Protein AF-A0A8S1GY51-F1 (afdb_monomer_lite)

Structure (mmCIF, N/CA/C/O backbone):
data_AF-A0A8S1GY51-F1
#
_entry.id   AF-A0A8S1GY51-F1
#
loop_
_atom_site.group_PDB
_atom_site.id
_atom_site.type_symbol
_atom_site.label_atom_id
_atom_site.label_alt_id
_atom_site.label_comp_id
_atom_site.label_asym_id
_atom_site.label_entity_id
_atom_site.label_seq_id
_atom_site.pdbx_PDB_ins_code
_atom_site.Cartn_x
_atom_site.Cartn_y
_atom_site.Cartn_z
_atom_site.occupancy
_atom_site.B_iso_or_equiv
_atom_site.auth_seq_id
_atom_site.auth_comp_id
_atom_site.auth_asym_id
_atom_site.auth_atom_id
_atom_site.pdbx_PDB_model_num
ATOM 1 N N . MET A 1 1 ? -8.166 21.394 11.142 1.00 47.31 1 MET A N 1
ATOM 2 C CA . MET A 1 1 ? -6.930 20.609 10.948 1.00 47.31 1 MET A CA 1
ATOM 3 C C . MET A 1 1 ? -7.342 19.364 10.198 1.00 47.31 1 MET A C 1
ATOM 5 O O . MET A 1 1 ? -8.254 18.702 10.677 1.00 47.31 1 MET A O 1
ATOM 9 N N . ALA A 1 2 ? -6.791 19.111 9.010 1.00 53.09 2 ALA A N 1
ATOM 10 C CA . ALA A 1 2 ? -6.949 17.793 8.410 1.00 53.09 2 ALA A CA 1
ATOM 11 C C . ALA A 1 2 ? -6.252 16.783 9.332 1.00 53.09 2 ALA A C 1
ATOM 13 O O . ALA A 1 2 ? -5.228 17.107 9.939 1.00 53.09 2 ALA A O 1
ATOM 14 N N . ASP A 1 3 ? -6.850 15.609 9.516 1.00 75.94 3 ASP A N 1
ATOM 15 C CA . ASP A 1 3 ? -6.200 14.533 10.256 1.00 75.94 3 ASP A CA 1
ATOM 16 C C . ASP A 1 3 ? -4.886 14.192 9.531 1.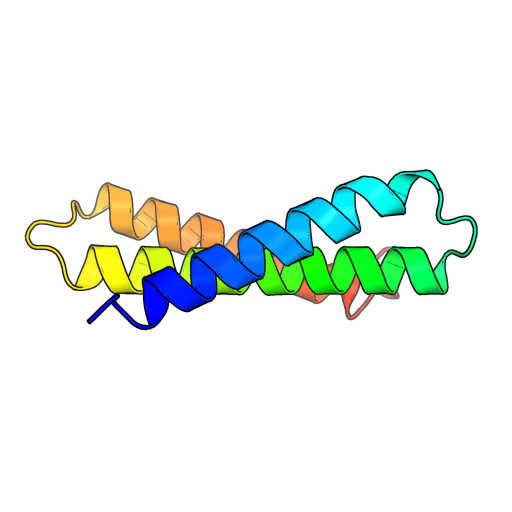00 75.94 3 ASP A C 1
ATOM 18 O O . ASP A 1 3 ? -4.876 14.096 8.302 1.00 75.94 3 ASP A O 1
ATOM 22 N N . MET A 1 4 ? -3.776 14.043 10.258 1.00 73.06 4 MET A N 1
ATOM 23 C CA . MET A 1 4 ? -2.444 13.766 9.686 1.00 73.06 4 MET A CA 1
ATOM 24 C C . MET A 1 4 ? -2.468 12.524 8.778 1.00 73.06 4 MET A C 1
ATOM 26 O O . MET A 1 4 ? -1.761 12.443 7.771 1.00 73.06 4 MET A O 1
ATOM 30 N N . ASP A 1 5 ? -3.349 11.580 9.109 1.00 84.94 5 ASP A N 1
ATOM 31 C CA . ASP A 1 5 ? -3.612 10.373 8.335 1.00 84.94 5 ASP A CA 1
ATOM 32 C C . ASP A 1 5 ? -4.283 10.698 6.976 1.00 84.94 5 ASP A C 1
ATOM 34 O O . ASP A 1 5 ? -3.966 10.077 5.966 1.00 84.94 5 ASP A O 1
ATOM 38 N N . THR A 1 6 ? -5.143 11.722 6.902 1.00 84.69 6 THR A N 1
ATOM 39 C CA . THR A 1 6 ? -5.812 12.154 5.654 1.00 84.69 6 THR A CA 1
ATOM 40 C C . THR A 1 6 ? -4.839 12.816 4.680 1.00 84.69 6 THR A C 1
ATOM 42 O O . THR A 1 6 ? -4.863 12.517 3.487 1.00 84.69 6 THR A O 1
ATOM 45 N N . GLU A 1 7 ? -3.958 13.692 5.171 1.00 90.00 7 GLU A N 1
ATOM 46 C CA . GLU A 1 7 ? -2.925 14.320 4.331 1.00 90.00 7 GLU A CA 1
ATOM 47 C C . GLU A 1 7 ? -1.937 13.276 3.794 1.00 90.00 7 GLU A C 1
ATOM 49 O O . GLU A 1 7 ? -1.543 13.325 2.627 1.00 90.00 7 GLU A O 1
ATOM 54 N N . THR A 1 8 ? -1.602 12.284 4.624 1.00 90.19 8 THR A N 1
ATOM 55 C CA . THR A 1 8 ? -0.738 11.160 4.247 1.00 90.19 8 THR A CA 1
ATOM 56 C C . THR A 1 8 ? -1.384 10.306 3.157 1.00 90.19 8 THR A C 1
ATOM 58 O O . THR A 1 8 ? -0.750 10.045 2.137 1.00 90.19 8 THR A O 1
ATOM 61 N N . LEU A 1 9 ? -2.659 9.932 3.313 1.00 92.75 9 LEU A N 1
ATOM 62 C CA . LEU A 1 9 ? -3.400 9.177 2.295 1.00 92.75 9 LEU A CA 1
ATOM 63 C C . LEU A 1 9 ? -3.518 9.944 0.971 1.00 92.75 9 LEU A C 1
ATOM 65 O O . LEU A 1 9 ? -3.370 9.347 -0.092 1.00 92.75 9 LEU A O 1
ATOM 69 N N . ALA A 1 10 ? -3.742 11.260 1.017 1.00 93.06 10 ALA A N 1
ATOM 70 C CA . ALA A 1 10 ? -3.807 12.086 -0.186 1.00 93.06 10 ALA A CA 1
ATOM 71 C C . ALA A 1 10 ? -2.457 12.145 -0.921 1.00 93.06 10 ALA A C 1
ATOM 73 O O . ALA A 1 10 ? -2.416 12.054 -2.150 1.00 93.06 10 ALA A O 1
ATOM 74 N N . LYS A 1 11 ? -1.352 12.267 -0.175 1.00 94.25 11 LYS A N 1
ATOM 75 C CA . LYS A 1 11 ? 0.001 12.241 -0.741 1.00 94.25 11 LYS A CA 1
ATOM 76 C C . LYS A 1 11 ? 0.311 10.886 -1.381 1.00 94.25 11 LYS A C 1
ATOM 78 O O . LYS A 1 11 ? 0.720 10.859 -2.538 1.00 94.25 11 LYS A O 1
ATOM 83 N N . ILE A 1 12 ? 0.038 9.793 -0.665 1.00 95.12 12 ILE A N 1
ATOM 84 C CA . ILE A 1 12 ? 0.206 8.423 -1.170 1.00 95.12 12 ILE A CA 1
ATOM 85 C C . ILE A 1 12 ? -0.597 8.224 -2.453 1.00 95.12 12 ILE A C 1
ATOM 87 O O . ILE A 1 12 ? -0.033 7.811 -3.457 1.00 95.12 12 ILE A O 1
ATOM 91 N N . GLY A 1 13 ? -1.885 8.577 -2.459 1.00 94.75 13 GLY A N 1
ATOM 92 C CA . GLY A 1 13 ? -2.740 8.369 -3.629 1.00 94.75 13 GLY A CA 1
ATOM 93 C C . GLY A 1 13 ? -2.256 9.121 -4.873 1.00 94.75 13 GLY A C 1
ATOM 94 O O . GLY A 1 13 ? -2.361 8.605 -5.984 1.00 94.75 13 GLY A O 1
ATOM 95 N N . LYS A 1 14 ? -1.680 10.319 -4.703 1.00 96.69 14 LYS A N 1
ATOM 96 C CA . LYS A 1 14 ? -1.057 11.053 -5.811 1.00 96.69 14 LYS A CA 1
ATOM 97 C C . LYS A 1 14 ? 0.186 10.331 -6.336 1.00 96.69 14 LYS A C 1
ATOM 99 O O . LYS A 1 14 ? 0.313 10.151 -7.541 1.00 96.69 14 LYS A O 1
ATOM 104 N N . GLU A 1 15 ? 1.082 9.921 -5.443 1.00 96.25 15 GLU A N 1
ATOM 105 C CA . GLU A 1 15 ? 2.312 9.221 -5.823 1.00 96.25 15 GLU A CA 1
ATOM 106 C C . GLU A 1 15 ? 2.012 7.860 -6.473 1.00 96.25 15 GLU A C 1
ATOM 108 O O . GLU A 1 15 ? 2.615 7.526 -7.488 1.00 96.25 15 GLU A O 1
ATOM 113 N N . GLU A 1 16 ? 1.032 7.106 -5.963 1.00 96.50 16 GLU A N 1
ATOM 114 C CA . GLU A 1 16 ? 0.561 5.857 -6.576 1.00 96.50 16 GLU A CA 1
ATOM 115 C C . GLU A 1 16 ? 0.022 6.088 -7.988 1.00 96.50 16 GLU A C 1
ATOM 117 O O . GLU A 1 16 ? 0.361 5.342 -8.903 1.00 96.50 16 GLU A O 1
ATOM 122 N N . TYR A 1 17 ? -0.789 7.131 -8.184 1.00 96.88 17 TYR A N 1
ATOM 123 C CA . TYR A 1 17 ? -1.297 7.486 -9.506 1.00 96.88 17 TYR A CA 1
ATOM 124 C C . TYR A 1 17 ? -0.163 7.820 -10.481 1.00 96.88 17 TYR A C 1
ATOM 126 O O . TYR A 1 17 ? -0.154 7.321 -11.608 1.00 96.88 17 TYR A O 1
ATOM 134 N N . ASP A 1 18 ? 0.802 8.633 -10.046 1.00 97.25 18 ASP A N 1
ATOM 135 C CA . ASP A 1 18 ? 1.950 9.014 -10.868 1.00 97.25 18 ASP A CA 1
ATOM 136 C C . ASP A 1 18 ? 2.794 7.778 -11.237 1.00 97.25 18 ASP A C 1
ATOM 138 O O . ASP A 1 18 ? 3.148 7.601 -12.403 1.00 97.25 18 ASP A O 1
ATOM 142 N N . LEU A 1 19 ? 3.044 6.868 -10.288 1.00 96.56 19 LEU A N 1
ATOM 143 C CA . LEU A 1 19 ? 3.782 5.625 -10.533 1.00 96.56 19 LEU A CA 1
ATOM 144 C C . LEU A 1 19 ? 3.029 4.667 -11.460 1.00 96.56 19 LEU A C 1
ATOM 146 O O . LEU A 1 19 ? 3.614 4.183 -12.424 1.00 96.56 19 LEU A O 1
ATOM 150 N N . LEU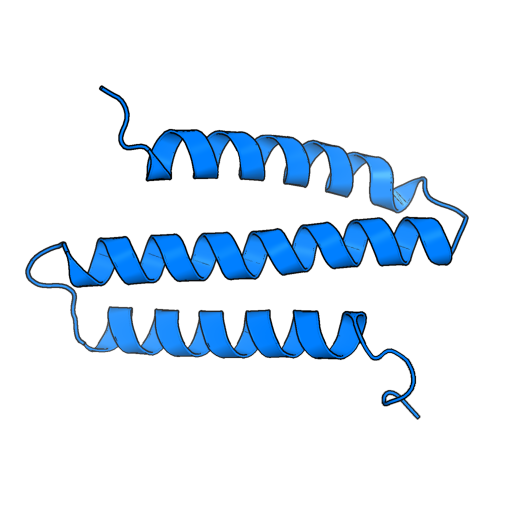 A 1 20 ? 1.738 4.417 -11.220 1.00 95.38 20 LEU A N 1
ATOM 151 C CA . LEU A 1 20 ? 0.913 3.532 -12.054 1.00 95.38 20 LEU A CA 1
ATOM 152 C C . LEU A 1 20 ? 0.774 4.048 -13.485 1.00 95.38 20 LEU A C 1
ATOM 154 O O . LEU A 1 20 ? 0.671 3.257 -14.420 1.00 95.38 20 LEU A O 1
ATOM 158 N N . ARG A 1 21 ? 0.785 5.371 -13.665 1.00 96.94 21 ARG A N 1
ATOM 159 C CA . ARG A 1 21 ? 0.797 5.996 -14.986 1.00 96.94 21 ARG A CA 1
ATOM 160 C C . ARG A 1 21 ? 2.119 5.770 -15.718 1.00 96.94 21 ARG A C 1
ATOM 162 O O . ARG A 1 21 ? 2.092 5.599 -16.930 1.00 96.94 21 ARG A O 1
ATOM 169 N N . LEU A 1 22 ? 3.247 5.820 -15.009 1.00 95.19 22 LEU A N 1
ATOM 170 C CA . LEU A 1 22 ? 4.584 5.688 -15.595 1.00 95.19 22 LEU A CA 1
ATOM 171 C C . LEU A 1 22 ? 5.011 4.227 -15.787 1.00 95.19 22 LEU A C 1
ATOM 173 O O . LEU A 1 22 ? 5.760 3.940 -16.712 1.00 95.19 22 LEU A O 1
ATOM 177 N N . LEU A 1 23 ? 4.539 3.305 -14.942 1.00 93.81 23 LEU A N 1
ATOM 178 C CA . LEU A 1 23 ? 4.952 1.895 -14.916 1.00 93.81 23 LEU A CA 1
ATOM 179 C C . LEU A 1 23 ? 4.885 1.180 -16.284 1.00 93.81 23 LEU A C 1
ATOM 181 O O . LEU A 1 23 ? 5.822 0.442 -16.590 1.00 93.81 23 LEU A O 1
ATOM 185 N N . PRO A 1 24 ? 3.852 1.380 -17.133 1.00 94.94 24 PRO A N 1
ATOM 186 C CA . PRO A 1 24 ? 3.794 0.752 -18.456 1.00 94.94 24 PRO A CA 1
ATOM 187 C C . PRO A 1 24 ? 4.918 1.190 -19.403 1.00 94.94 24 PRO A C 1
ATOM 189 O O . PRO A 1 24 ? 5.293 0.415 -20.281 1.00 94.94 24 PRO A O 1
ATOM 192 N N . ASP A 1 25 ? 5.454 2.397 -19.208 1.00 95.75 25 ASP A N 1
ATOM 193 C CA . ASP A 1 25 ? 6.500 2.994 -20.043 1.00 95.75 25 ASP A CA 1
ATOM 194 C C . ASP A 1 25 ? 7.920 2.685 -19.524 1.00 95.75 25 ASP A C 1
ATOM 196 O O . ASP A 1 25 ? 8.904 3.098 -20.137 1.00 95.75 25 ASP A O 1
ATOM 200 N N . VAL A 1 26 ? 8.053 1.965 -18.401 1.00 94.75 26 VAL A N 1
ATOM 201 C CA . VAL A 1 26 ? 9.352 1.572 -17.835 1.00 94.75 26 VAL A CA 1
ATOM 202 C C . VAL A 1 26 ? 9.875 0.310 -18.524 1.00 94.75 26 VAL A C 1
ATOM 204 O O . VAL A 1 26 ? 9.293 -0.772 -18.397 1.00 94.75 26 VAL A O 1
ATOM 207 N N . ASP A 1 27 ? 11.003 0.443 -19.215 1.00 94.62 27 ASP A N 1
ATOM 208 C CA . ASP A 1 27 ? 11.687 -0.612 -19.975 1.00 94.62 27 ASP A CA 1
ATOM 209 C C . ASP A 1 27 ? 12.797 -1.337 -19.191 1.00 94.62 27 ASP A C 1
ATOM 211 O O . ASP A 1 27 ? 13.222 -2.423 -19.579 1.00 94.62 27 ASP A O 1
ATOM 215 N N . ASP A 1 28 ? 13.240 -0.760 -18.076 1.00 95.12 28 ASP A N 1
ATOM 216 C CA . ASP A 1 28 ? 14.266 -1.300 -17.183 1.00 95.12 28 ASP A CA 1
ATOM 217 C C . ASP A 1 28 ? 13.653 -2.032 -15.975 1.00 95.12 28 ASP A C 1
ATOM 219 O O . ASP A 1 28 ? 12.921 -1.446 -15.170 1.00 95.12 28 ASP A O 1
ATOM 223 N N . ASP A 1 29 ? 14.017 -3.307 -15.807 1.00 93.19 29 ASP A N 1
ATOM 224 C CA . ASP A 1 29 ? 13.563 -4.162 -14.704 1.00 93.19 29 ASP A CA 1
ATOM 225 C C . ASP A 1 29 ? 13.898 -3.582 -13.319 1.00 93.19 29 ASP A C 1
ATOM 227 O O . ASP A 1 29 ? 13.132 -3.755 -12.371 1.00 93.19 29 ASP A O 1
ATOM 231 N N . VAL A 1 30 ? 15.013 -2.853 -13.176 1.00 94.00 30 VAL A N 1
ATOM 232 C CA . VAL A 1 30 ? 15.416 -2.252 -11.896 1.00 94.00 30 VAL A CA 1
ATOM 233 C C . VAL A 1 30 ? 14.485 -1.101 -11.520 1.00 94.00 30 VAL A C 1
ATOM 235 O O . VAL A 1 30 ? 14.069 -0.995 -10.365 1.00 94.00 30 VAL A O 1
ATOM 238 N N . THR A 1 31 ? 14.150 -0.221 -12.460 1.00 94.75 31 THR A N 1
ATOM 239 C CA . THR A 1 31 ? 13.208 0.886 -12.237 1.00 94.75 31 THR A CA 1
ATOM 240 C C . THR A 1 31 ? 11.794 0.365 -12.048 1.00 94.75 31 THR A C 1
ATOM 242 O O . THR A 1 31 ? 11.095 0.849 -11.157 1.00 94.75 31 THR A O 1
ATOM 245 N N . ARG A 1 32 ? 11.398 -0.670 -12.796 1.00 95.06 32 ARG A N 1
ATOM 246 C CA . ARG A 1 32 ? 10.106 -1.337 -12.617 1.00 95.06 32 ARG A CA 1
ATOM 247 C C . ARG A 1 32 ? 9.983 -1.911 -11.208 1.00 95.06 32 ARG A C 1
ATOM 249 O O . ARG A 1 32 ? 9.041 -1.563 -10.504 1.00 95.06 32 ARG A O 1
ATOM 256 N N . LEU A 1 33 ? 10.984 -2.669 -10.756 1.00 94.19 33 LEU A N 1
ATOM 257 C CA . LEU A 1 33 ? 11.023 -3.213 -9.398 1.00 94.19 33 LEU A CA 1
ATOM 258 C C . LEU A 1 33 ? 10.997 -2.109 -8.333 1.00 94.19 33 LEU A C 1
ATOM 260 O O . LEU A 1 33 ? 10.316 -2.249 -7.323 1.00 94.19 33 LEU A O 1
ATOM 264 N N . LYS A 1 34 ? 11.703 -0.987 -8.539 1.00 94.75 34 LYS A N 1
ATOM 265 C CA . LYS A 1 34 ? 11.634 0.165 -7.620 1.00 94.75 34 LYS A CA 1
ATOM 266 C C . LYS A 1 34 ? 10.221 0.735 -7.529 1.00 94.75 34 LYS A C 1
ATOM 268 O O . LYS A 1 34 ? 9.779 1.062 -6.433 1.00 94.75 34 LYS A O 1
ATOM 273 N N . PHE A 1 35 ? 9.525 0.872 -8.655 1.00 96.38 35 PHE A N 1
ATOM 274 C CA . PHE A 1 35 ? 8.159 1.394 -8.668 1.00 96.38 35 PHE A CA 1
ATOM 275 C C . PHE A 1 35 ? 7.195 0.420 -7.990 1.00 96.38 35 PHE A C 1
ATOM 277 O O . PHE A 1 35 ? 6.416 0.837 -7.138 1.00 96.38 35 PHE A O 1
ATOM 284 N N . GLU A 1 36 ? 7.292 -0.872 -8.303 1.00 95.69 36 GLU A N 1
ATOM 285 C CA . GLU A 1 36 ? 6.515 -1.931 -7.650 1.00 95.69 36 GLU A CA 1
ATOM 286 C C . GLU A 1 36 ? 6.765 -1.970 -6.138 1.00 95.69 36 GLU A C 1
ATOM 288 O O . GLU A 1 36 ? 5.820 -2.086 -5.359 1.00 95.69 36 GLU A O 1
ATOM 293 N N . LEU A 1 37 ? 8.018 -1.789 -5.708 1.00 96.31 37 LEU A N 1
ATOM 294 C CA . LEU A 1 37 ? 8.377 -1.724 -4.295 1.00 96.31 37 LEU A CA 1
ATOM 295 C C . LEU A 1 37 ? 7.704 -0.539 -3.593 1.00 96.31 37 LEU A C 1
ATOM 297 O O . LEU A 1 37 ? 7.121 -0.725 -2.528 1.00 96.31 37 LEU A O 1
ATOM 301 N N . ILE A 1 38 ? 7.733 0.654 -4.194 1.00 96.44 38 ILE A N 1
ATOM 302 C CA . ILE A 1 38 ? 7.075 1.841 -3.626 1.00 96.44 38 ILE A CA 1
ATOM 303 C C . ILE A 1 38 ? 5.557 1.624 -3.538 1.00 96.44 38 ILE A C 1
ATOM 305 O O . ILE A 1 38 ? 4.952 1.910 -2.507 1.00 96.44 38 ILE A O 1
ATOM 309 N N . LEU A 1 39 ? 4.937 1.071 -4.586 1.00 97.12 39 LEU A N 1
ATOM 310 C CA . LEU A 1 39 ? 3.504 0.755 -4.588 1.00 97.12 39 LEU A CA 1
ATOM 311 C C . LEU A 1 39 ? 3.136 -0.251 -3.481 1.00 97.12 39 LEU A C 1
ATOM 313 O O . LEU A 1 39 ? 2.123 -0.076 -2.802 1.00 97.12 39 LEU A O 1
ATOM 317 N N . ALA A 1 40 ? 3.968 -1.269 -3.251 1.00 97.06 40 ALA A N 1
ATOM 318 C CA . ALA A 1 40 ? 3.764 -2.232 -2.170 1.00 97.06 40 ALA A CA 1
ATOM 319 C C . ALA A 1 40 ? 3.93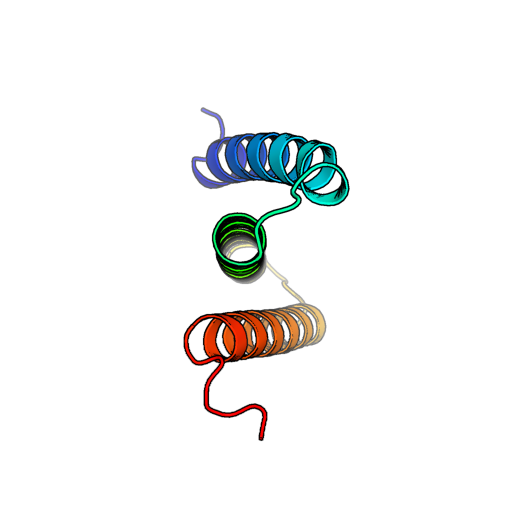1 -1.597 -0.777 1.00 97.06 40 ALA A C 1
ATOM 321 O O . ALA A 1 40 ? 3.124 -1.848 0.119 1.00 97.06 40 ALA A O 1
ATOM 322 N N . GLU A 1 41 ? 4.928 -0.726 -0.590 1.00 97.31 41 GLU A N 1
ATOM 323 C CA . GLU A 1 41 ? 5.11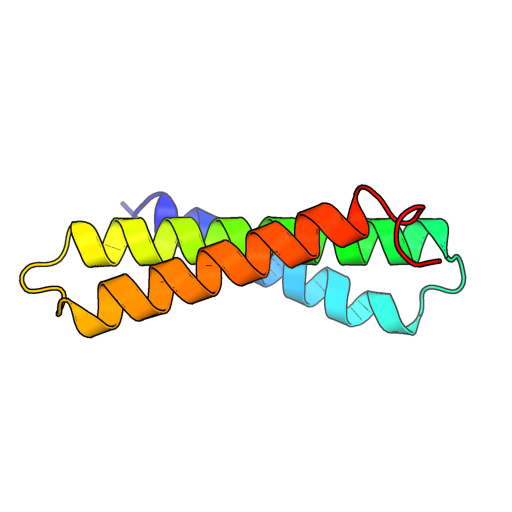0 0.038 0.654 1.00 97.31 41 GLU A CA 1
ATOM 324 C C . GLU A 1 41 ? 3.908 0.945 0.945 1.00 97.31 41 GLU A C 1
ATOM 326 O O . GLU A 1 41 ? 3.429 1.011 2.081 1.00 97.31 41 GLU A O 1
ATOM 331 N N . HIS A 1 42 ? 3.367 1.594 -0.087 1.00 97.69 42 HIS A N 1
ATOM 332 C CA . HIS A 1 42 ? 2.157 2.403 0.022 1.00 97.69 42 HIS A CA 1
ATOM 333 C C . HIS A 1 42 ? 0.932 1.570 0.405 1.00 97.69 42 HIS A C 1
ATOM 335 O O . HIS A 1 42 ? 0.150 2.002 1.256 1.00 97.69 42 HIS A O 1
ATOM 341 N N . ASN A 1 43 ? 0.779 0.365 -0.153 1.00 96.81 43 ASN A N 1
ATOM 342 C CA . ASN A 1 43 ? -0.318 -0.535 0.205 1.00 96.81 43 ASN A CA 1
ATOM 343 C C . ASN A 1 43 ? -0.277 -0.929 1.694 1.00 96.81 43 ASN A C 1
ATOM 345 O O . ASN A 1 43 ? -1.292 -0.840 2.389 1.00 96.81 43 ASN A O 1
ATOM 349 N N . VAL A 1 44 ? 0.910 -1.266 2.217 1.00 97.44 44 VAL A N 1
ATOM 350 C CA . VAL A 1 44 ? 1.113 -1.541 3.651 1.00 97.44 44 VAL A CA 1
ATOM 351 C C . VAL A 1 44 ? 0.719 -0.327 4.497 1.00 97.44 44 VAL A C 1
ATOM 353 O O . VAL A 1 44 ? -0.051 -0.466 5.450 1.00 97.44 44 VAL A O 1
ATOM 356 N N . LEU A 1 45 ? 1.180 0.876 4.133 1.00 96.06 45 LEU A N 1
ATOM 357 C CA . LEU A 1 45 ? 0.836 2.100 4.864 1.00 96.06 45 LEU A CA 1
ATOM 358 C C . LEU A 1 45 ? -0.677 2.359 4.881 1.00 96.06 45 LEU A C 1
ATOM 360 O O . LEU A 1 45 ? -1.238 2.693 5.928 1.00 96.06 45 LEU A O 1
ATOM 364 N N . ARG A 1 46 ? -1.356 2.186 3.739 1.00 95.50 46 ARG A N 1
ATOM 365 C CA . ARG A 1 46 ? -2.814 2.346 3.634 1.00 95.50 46 ARG A CA 1
ATOM 366 C C . ARG A 1 46 ? -3.545 1.365 4.549 1.00 95.50 46 ARG A C 1
ATOM 368 O O . ARG A 1 46 ? -4.451 1.785 5.272 1.00 95.50 46 ARG A O 1
ATOM 375 N N . CYS A 1 47 ? -3.116 0.103 4.590 1.00 95.69 47 CYS A N 1
ATOM 376 C CA . CYS A 1 47 ? -3.679 -0.911 5.484 1.00 95.69 47 CYS A CA 1
ATOM 377 C C . CYS A 1 47 ? -3.471 -0.553 6.965 1.00 95.69 47 CYS A C 1
ATOM 379 O O . CYS A 1 47 ? -4.413 -0.616 7.757 1.00 95.69 47 CYS A O 1
ATOM 381 N N . GLN A 1 48 ? -2.273 -0.094 7.342 1.00 95.25 48 GLN A N 1
ATOM 382 C CA . GLN A 1 48 ? -1.970 0.340 8.712 1.00 95.25 48 GLN A CA 1
ATOM 383 C C . GLN A 1 48 ? -2.838 1.528 9.151 1.00 95.25 48 GLN A C 1
ATOM 385 O O . GLN A 1 48 ? -3.388 1.516 10.256 1.00 95.25 48 GLN A O 1
ATOM 390 N N . ILE A 1 49 ? -3.001 2.537 8.288 1.00 93.62 49 ILE A N 1
ATOM 391 C CA . ILE A 1 49 ? -3.860 3.698 8.561 1.00 93.62 49 ILE A CA 1
ATOM 392 C C . ILE A 1 49 ? -5.325 3.261 8.685 1.00 93.62 49 ILE A C 1
ATOM 394 O O . ILE A 1 49 ? -6.003 3.652 9.637 1.00 93.62 49 ILE A O 1
ATOM 398 N N . ALA A 1 50 ? -5.810 2.414 7.774 1.00 91.31 50 ALA A N 1
ATOM 399 C CA . ALA A 1 50 ? -7.173 1.895 7.824 1.00 91.31 50 ALA A CA 1
ATOM 400 C C . ALA A 1 50 ? -7.439 1.128 9.129 1.00 91.31 50 ALA A C 1
ATOM 402 O O . ALA A 1 50 ? -8.438 1.386 9.804 1.00 91.31 50 ALA A O 1
ATOM 403 N N . LEU A 1 51 ? -6.526 0.240 9.531 1.00 91.62 51 LEU A N 1
ATOM 404 C CA . LEU A 1 51 ? -6.640 -0.537 10.764 1.00 91.62 51 LEU A CA 1
ATOM 405 C C . LEU A 1 51 ? -6.606 0.358 12.010 1.00 91.62 51 LEU A C 1
ATOM 407 O O . LEU A 1 51 ? -7.423 0.186 12.916 1.00 91.62 51 LEU A O 1
ATOM 411 N N . LYS A 1 52 ? -5.704 1.347 12.044 1.00 90.88 52 LYS A N 1
ATOM 412 C CA . LYS A 1 52 ? -5.625 2.363 13.106 1.00 90.88 52 LYS A CA 1
ATOM 413 C C . LYS A 1 52 ? -6.940 3.133 13.237 1.00 90.88 52 LYS A C 1
ATOM 415 O O . LYS A 1 52 ? -7.420 3.310 14.353 1.00 90.88 52 LYS A O 1
ATOM 420 N N . ASN A 1 53 ? -7.529 3.564 12.123 1.00 88.31 53 ASN A N 1
ATOM 421 C CA . ASN A 1 53 ? -8.777 4.327 12.124 1.00 88.31 53 ASN A CA 1
ATOM 422 C C . ASN A 1 53 ? -9.962 3.469 12.575 1.00 88.31 53 ASN A C 1
ATOM 424 O O . ASN A 1 53 ? -10.718 3.887 13.446 1.00 88.31 53 ASN A O 1
ATOM 428 N N . VAL A 1 54 ? -10.064 2.227 12.097 1.00 87.62 54 VAL A N 1
ATOM 429 C CA . VAL A 1 54 ? -11.122 1.300 12.531 1.00 87.62 54 VAL A CA 1
ATOM 430 C C . VAL A 1 54 ? -11.009 0.930 14.009 1.00 87.62 54 VAL A C 1
ATOM 432 O O . VAL A 1 54 ? -12.033 0.776 14.663 1.00 87.62 54 VAL A O 1
ATOM 435 N N . LYS A 1 55 ? -9.794 0.810 14.556 1.00 83.62 55 LYS A N 1
ATOM 436 C CA . LYS A 1 55 ? -9.582 0.562 15.994 1.00 83.62 55 LYS A CA 1
ATOM 437 C C . LYS A 1 55 ? -9.929 1.777 16.868 1.00 83.62 55 LYS A C 1
ATOM 439 O O . LYS A 1 55 ? -10.186 1.599 18.054 1.00 83.62 55 LYS A O 1
ATOM 444 N N . LYS A 1 56 ? -9.927 2.993 16.307 1.00 83.94 56 LYS A N 1
ATOM 445 C CA . LYS A 1 56 ? -10.333 4.232 16.995 1.00 83.94 56 LYS A CA 1
ATOM 446 C C . LYS A 1 56 ? -11.842 4.490 16.935 1.00 83.94 56 LYS A C 1
ATOM 448 O O . LYS A 1 56 ? -12.373 5.134 17.833 1.00 83.94 56 LYS A O 1
ATOM 453 N N . GLU A 1 57 ? -12.516 4.051 15.875 1.00 76.75 57 GLU A N 1
ATOM 454 C CA . GLU A 1 57 ? -13.961 4.223 15.701 1.00 76.75 57 GLU A CA 1
ATOM 455 C C . GLU A 1 57 ? -14.738 3.158 16.503 1.00 76.75 57 GLU A C 1
ATOM 457 O O . GLU A 1 57 ? -14.631 1.963 16.230 1.00 76.75 57 GLU A O 1
ATOM 462 N N . GLU A 1 58 ? -15.559 3.559 17.481 1.00 68.31 58 GLU A N 1
ATOM 463 C CA . GLU A 1 58 ? -16.554 2.662 18.091 1.00 68.31 58 GLU A CA 1
ATOM 464 C C . GLU A 1 58 ? -17.852 2.613 17.250 1.00 68.31 58 GLU A C 1
ATOM 466 O O . GLU A 1 58 ? -18.351 3.668 16.854 1.00 68.31 58 GLU A O 1
ATOM 471 N N . PRO A 1 59 ? -18.467 1.432 17.017 1.00 63.47 59 PRO A N 1
ATOM 472 C CA . PRO A 1 59 ? -17.945 0.088 17.218 1.00 63.47 59 PRO A CA 1
ATOM 473 C C . PRO A 1 59 ? -17.406 -0.451 15.884 1.00 63.47 59 PRO A C 1
ATOM 475 O O . PRO A 1 59 ? -18.163 -0.944 15.041 1.00 63.47 59 PRO A O 1
ATOM 478 N N . GLY A 1 60 ? -16.089 -0.398 15.680 1.00 62.97 60 GLY A N 1
ATOM 479 C CA . GLY A 1 60 ? -15.431 -1.191 14.649 1.00 62.97 60 GLY A CA 1
ATOM 480 C C . GLY A 1 60 ? -15.852 -2.653 14.803 1.00 62.97 60 GLY A C 1
ATOM 481 O O . GLY A 1 60 ? -15.615 -3.278 15.836 1.00 62.97 60 GLY A O 1
ATOM 482 N N . THR A 1 61 ? -16.548 -3.203 13.806 1.00 78.38 61 THR A N 1
ATOM 483 C CA . THR A 1 61 ? -16.992 -4.598 13.903 1.00 78.38 61 THR A CA 1
ATOM 484 C C . THR A 1 61 ? -15.765 -5.516 13.905 1.00 78.38 61 THR A C 1
ATOM 486 O O . THR A 1 61 ? -14.864 -5.313 13.085 1.00 78.38 61 THR A O 1
ATOM 489 N N . PRO A 1 62 ? -15.723 -6.564 14.751 1.00 83.88 62 PRO A N 1
ATOM 490 C CA . PRO A 1 62 ? -14.603 -7.508 14.777 1.00 83.88 62 PRO A CA 1
ATOM 491 C C . PRO A 1 62 ? -14.267 -8.085 13.395 1.00 83.88 62 PRO A C 1
ATOM 493 O O . PRO A 1 62 ? -13.105 -8.297 13.071 1.00 83.88 62 PRO A O 1
ATOM 496 N N . ARG A 1 63 ? -15.280 -8.253 12.535 1.00 88.69 63 ARG A N 1
ATOM 497 C CA . ARG A 1 63 ? -15.113 -8.699 11.147 1.00 88.69 63 ARG A CA 1
ATOM 498 C C . ARG A 1 63 ? -14.344 -7.699 10.277 1.00 88.69 63 ARG A C 1
ATOM 500 O O . ARG A 1 63 ? -13.543 -8.126 9.456 1.00 88.69 63 ARG A O 1
ATOM 507 N N . LYS A 1 64 ? -14.585 -6.391 10.436 1.00 88.69 64 LYS A N 1
ATOM 508 C CA . LYS A 1 64 ? -13.860 -5.339 9.701 1.00 88.69 64 LYS A CA 1
ATOM 509 C C . LYS A 1 64 ? -12.400 -5.271 10.146 1.00 88.69 64 LYS A C 1
ATOM 511 O O . LYS A 1 64 ? -11.530 -5.080 9.308 1.00 88.69 64 LYS A O 1
ATOM 516 N N . ILE A 1 65 ? -12.145 -5.449 11.443 1.00 91.00 65 ILE A N 1
ATOM 517 C CA . ILE A 1 65 ? -10.784 -5.503 11.992 1.00 91.00 65 ILE A CA 1
ATOM 518 C C . ILE A 1 65 ? -10.042 -6.714 11.427 1.00 91.00 65 ILE A C 1
ATOM 520 O O . ILE A 1 65 ? -8.980 -6.526 10.851 1.00 91.00 65 ILE A O 1
ATOM 524 N N . LEU A 1 66 ? -10.636 -7.910 11.513 1.00 93.12 66 LEU A N 1
ATOM 525 C CA . LEU A 1 66 ? -10.028 -9.137 10.992 1.00 93.12 66 LEU A CA 1
ATOM 526 C C . LEU A 1 66 ? -9.709 -9.024 9.497 1.00 93.12 66 LEU A C 1
ATOM 528 O O . LEU A 1 66 ? -8.600 -9.322 9.082 1.00 93.12 66 LEU A O 1
ATOM 532 N N . PHE A 1 67 ? -10.655 -8.513 8.705 1.00 93.88 67 PHE A N 1
ATOM 533 C CA . PHE A 1 67 ? -10.436 -8.280 7.278 1.00 93.88 67 PHE A CA 1
ATOM 534 C C . PHE A 1 67 ? -9.235 -7.356 7.014 1.00 93.88 67 PHE A C 1
ATOM 536 O O . PHE A 1 67 ? -8.414 -7.649 6.157 1.00 93.88 67 PHE A O 1
ATOM 543 N N . LEU A 1 68 ? -9.105 -6.254 7.758 1.00 93.94 68 LEU A N 1
ATOM 544 C CA . LEU A 1 68 ? -7.979 -5.328 7.592 1.00 93.94 68 LEU A CA 1
ATOM 545 C C . LEU A 1 68 ? -6.647 -5.902 8.093 1.00 93.94 68 LEU A C 1
ATOM 547 O O . LEU A 1 68 ? -5.596 -5.502 7.599 1.00 93.94 68 LEU A O 1
ATOM 551 N N . GLU A 1 69 ? -6.674 -6.809 9.069 1.00 95.50 69 GLU A N 1
ATOM 552 C CA . GLU A 1 69 ? -5.487 -7.542 9.521 1.00 95.50 69 GLU A CA 1
ATOM 553 C C . GLU A 1 69 ? -5.020 -8.548 8.461 1.00 95.50 69 GLU A C 1
ATOM 555 O O . GLU A 1 69 ? -3.822 -8.618 8.192 1.00 95.50 69 GLU A O 1
ATOM 560 N N . ASP A 1 70 ? -5.950 -9.241 7.797 1.00 97.38 70 ASP A N 1
ATOM 561 C CA . ASP A 1 70 ? -5.645 -10.128 6.669 1.00 97.38 70 ASP A CA 1
ATOM 562 C C . ASP A 1 70 ? -5.078 -9.343 5.469 1.00 97.38 70 ASP A C 1
ATOM 564 O O . ASP A 1 70 ? -4.059 -9.738 4.899 1.00 97.38 70 ASP A O 1
ATOM 568 N N . GLU A 1 71 ? -5.681 -8.200 5.120 1.00 97.31 71 GLU A N 1
ATOM 569 C CA . GLU A 1 71 ? -5.185 -7.313 4.052 1.00 97.31 71 GLU A CA 1
ATOM 570 C C . GLU A 1 71 ? -3.780 -6.781 4.363 1.00 97.31 71 GLU A C 1
ATOM 572 O O . GLU A 1 71 ? -2.904 -6.787 3.496 1.00 97.31 71 GLU A O 1
ATOM 577 N N . LEU A 1 72 ? -3.530 -6.370 5.613 1.00 97.75 72 LEU A N 1
ATOM 578 C CA . LEU A 1 72 ? -2.203 -5.932 6.042 1.00 97.75 72 LEU A CA 1
ATOM 579 C C . LEU A 1 72 ? -1.178 -7.066 5.920 1.00 97.75 72 LEU A C 1
ATOM 581 O O . LEU A 1 72 ? -0.099 -6.849 5.371 1.00 97.75 72 LEU A O 1
ATOM 585 N N . ALA A 1 73 ? -1.516 -8.272 6.379 1.00 97.75 73 ALA A N 1
ATOM 586 C CA . ALA A 1 73 ? -0.626 -9.427 6.296 1.00 97.75 73 ALA A CA 1
ATOM 587 C C . ALA A 1 73 ? -0.299 -9.800 4.839 1.00 97.75 73 ALA A C 1
ATOM 589 O O . ALA A 1 73 ? 0.846 -10.131 4.516 1.00 97.75 73 ALA A O 1
ATOM 590 N N . GLN A 1 74 ? -1.285 -9.721 3.944 1.00 97.56 74 GLN A N 1
ATOM 591 C CA . GLN A 1 74 ? -1.081 -9.960 2.519 1.00 97.56 74 GLN A CA 1
ATOM 592 C C . GLN A 1 74 ? -0.189 -8.878 1.885 1.00 97.56 74 GLN A C 1
ATOM 594 O O . GLN A 1 74 ? 0.758 -9.219 1.175 1.00 97.5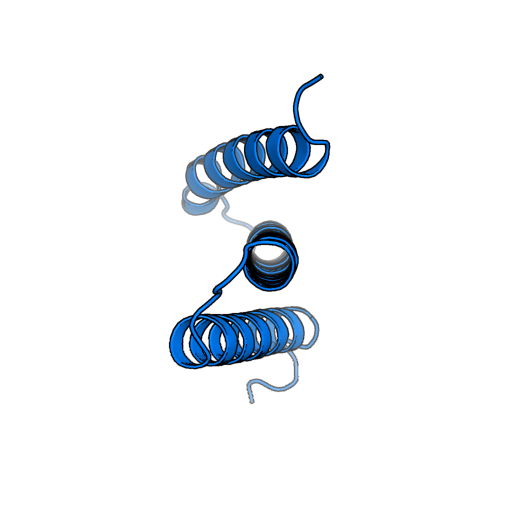6 74 GLN A O 1
ATOM 599 N N . ALA A 1 75 ? -0.415 -7.599 2.201 1.00 97.06 75 ALA A N 1
ATOM 600 C CA . ALA A 1 75 ? 0.417 -6.494 1.723 1.00 97.06 75 ALA A CA 1
ATOM 601 C C . ALA A 1 75 ? 1.876 -6.606 2.211 1.00 97.06 75 ALA A C 1
ATOM 603 O O . ALA A 1 75 ? 2.817 -6.395 1.444 1.00 97.06 75 ALA A O 1
ATOM 604 N N . GLU A 1 76 ? 2.088 -6.985 3.475 1.00 97.44 76 GLU A N 1
ATOM 605 C CA . GLU A 1 76 ? 3.425 -7.210 4.038 1.00 97.44 76 GLU A CA 1
ATOM 606 C C . GLU A 1 76 ? 4.142 -8.382 3.359 1.00 97.44 76 GLU A C 1
ATOM 608 O O . GLU A 1 76 ? 5.340 -8.299 3.072 1.00 97.44 76 GLU A O 1
ATOM 613 N N . LYS A 1 77 ? 3.411 -9.458 3.051 1.00 96.44 77 LYS A N 1
ATOM 614 C CA . LYS A 1 77 ? 3.942 -10.607 2.311 1.00 96.44 77 LYS A CA 1
ATOM 615 C C . LYS A 1 77 ? 4.364 -10.218 0.894 1.00 96.44 77 LYS A C 1
ATOM 617 O O . LYS A 1 77 ? 5.450 -10.601 0.464 1.00 96.44 77 LYS A O 1
ATOM 622 N N . GLU A 1 78 ? 3.543 -9.458 0.176 1.00 94.56 78 GLU A N 1
ATOM 623 C CA . GLU A 1 78 ? 3.875 -8.951 -1.164 1.00 94.56 78 GLU A CA 1
ATOM 624 C C . GLU A 1 78 ? 5.131 -8.075 -1.137 1.00 94.56 78 GLU A C 1
ATOM 626 O 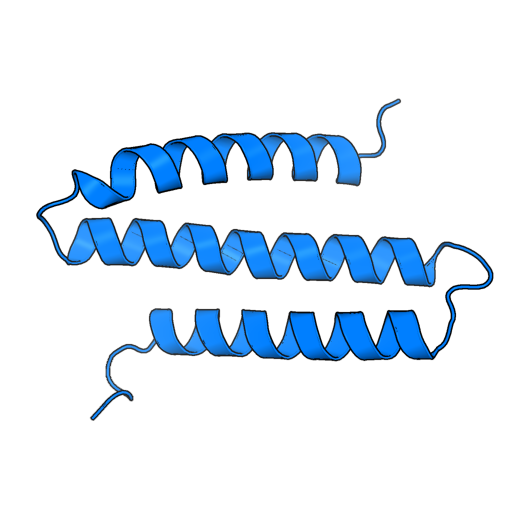O . GLU A 1 78 ? 6.064 -8.297 -1.912 1.00 94.56 78 GLU A O 1
ATOM 631 N N . LEU A 1 79 ? 5.213 -7.153 -0.174 1.00 96.00 79 LEU A N 1
ATOM 632 C CA . LEU A 1 79 ? 6.397 -6.326 0.036 1.00 96.00 79 LEU A CA 1
ATOM 633 C C . LEU A 1 79 ? 7.644 -7.172 0.337 1.00 96.00 79 LEU A C 1
ATOM 635 O O . LEU A 1 79 ? 8.729 -6.902 -0.181 1.00 96.00 79 LEU A O 1
ATOM 639 N N . GLN A 1 80 ? 7.512 -8.214 1.161 1.00 94.94 80 GLN A N 1
ATOM 640 C CA . GLN A 1 80 ? 8.618 -9.114 1.485 1.00 94.94 80 GLN A CA 1
ATOM 641 C C . GLN A 1 80 ? 9.124 -9.875 0.254 1.00 94.94 80 GLN A C 1
ATOM 643 O O . GLN A 1 80 ? 10.337 -10.047 0.105 1.00 94.94 80 GLN A O 1
ATOM 648 N N . VAL A 1 81 ? 8.214 -10.323 -0.612 1.00 93.44 81 VAL A N 1
ATOM 649 C CA . VAL A 1 81 ? 8.548 -11.010 -1.864 1.00 93.44 81 VAL A CA 1
ATOM 650 C C . VAL A 1 81 ? 9.304 -10.072 -2.807 1.00 93.44 81 VAL A C 1
ATOM 652 O O . VAL A 1 81 ? 10.353 -10.456 -3.318 1.00 93.44 81 VAL A O 1
ATOM 655 N N . LEU A 1 82 ? 8.844 -8.827 -2.966 1.00 92.25 82 LEU A N 1
ATOM 656 C CA . LEU A 1 82 ? 9.516 -7.820 -3.799 1.00 92.25 82 LEU A CA 1
ATOM 657 C C . LEU A 1 82 ? 10.897 -7.420 -3.257 1.00 92.25 82 LEU A C 1
ATOM 659 O O . LEU A 1 82 ? 11.819 -7.175 -4.031 1.00 92.25 82 LEU A O 1
ATOM 663 N N . ARG A 1 83 ? 11.072 -7.385 -1.929 1.00 90.88 83 ARG A N 1
ATOM 664 C CA . ARG A 1 83 ? 12.375 -7.110 -1.290 1.00 90.88 83 ARG A CA 1
ATOM 665 C C . ARG A 1 83 ? 13.366 -8.266 -1.417 1.00 90.88 83 ARG A C 1
ATOM 667 O O . ARG A 1 83 ? 14.570 -8.026 -1.394 1.00 90.88 83 ARG A O 1
ATOM 674 N N . ASN A 1 84 ? 12.872 -9.497 -1.544 1.00 87.50 84 ASN A N 1
ATOM 675 C CA . ASN A 1 84 ? 13.681 -10.710 -1.646 1.00 87.50 84 ASN A CA 1
ATOM 676 C C . ASN A 1 84 ? 13.334 -11.503 -2.922 1.00 87.50 84 ASN A C 1
ATOM 678 O O . ASN A 1 84 ? 12.849 -12.636 -2.825 1.00 87.50 84 ASN A O 1
ATOM 682 N N . PRO A 1 85 ? 13.606 -10.951 -4.120 1.00 67.38 85 PRO A N 1
ATOM 683 C CA . PRO A 1 85 ? 13.226 -11.585 -5.385 1.00 67.38 85 PRO A CA 1
ATOM 684 C C . PRO A 1 85 ? 13.934 -12.934 -5.617 1.00 67.38 85 PRO A C 1
ATOM 686 O O . PRO A 1 85 ? 13.467 -13.764 -6.390 1.00 67.38 85 PRO A O 1
ATOM 689 N N . THR A 1 86 ? 15.028 -13.207 -4.900 1.00 61.16 86 THR A N 1
ATOM 690 C CA . THR A 1 86 ? 15.790 -14.466 -4.950 1.00 61.16 86 THR A CA 1
ATOM 691 C C . THR A 1 86 ? 15.057 -15.694 -4.398 1.00 61.16 86 THR A C 1
ATOM 693 O O . THR A 1 86 ? 15.513 -16.806 -4.643 1.00 61.16 86 THR A O 1
ATOM 696 N N . ASN A 1 87 ? 13.927 -15.536 -3.697 1.00 53.50 87 ASN A N 1
ATOM 697 C CA . ASN A 1 87 ? 13.124 -16.656 -3.176 1.00 53.50 87 ASN A CA 1
ATOM 698 C C . ASN A 1 87 ? 11.990 -17.110 -4.119 1.00 53.50 87 ASN A C 1
ATOM 700 O O . ASN A 1 87 ? 11.136 -17.891 -3.704 1.00 53.50 87 ASN A O 1
ATOM 704 N N . GLN A 1 88 ? 11.955 -16.629 -5.366 1.00 51.94 88 GLN A N 1
ATOM 705 C CA . GLN A 1 88 ? 10.949 -17.024 -6.365 1.00 51.94 88 GLN A CA 1
ATOM 706 C C . GLN A 1 88 ? 11.393 -18.175 -7.297 1.00 51.94 88 GLN A C 1
ATOM 708 O O . GLN A 1 88 ? 10.795 -18.358 -8.355 1.00 51.94 88 GLN A O 1
ATOM 713 N N . SER A 1 89 ? 12.441 -18.932 -6.936 1.00 42.03 89 SER A N 1
ATOM 714 C CA . SER A 1 89 ? 12.927 -20.102 -7.704 1.00 42.03 89 SER A CA 1
ATOM 715 C C . SER A 1 89 ? 12.205 -21.400 -7.354 1.00 42.03 89 SER A C 1
ATOM 717 O O . SER A 1 89 ? 11.989 -21.639 -6.146 1.00 42.03 89 SER A O 1
#

Secondary structure (DSSP, 8-state):
---HHHHHHHHHHHHHHHHHHHGGG---HHHHHHHHHHHHHHHHHHHHHHHHHHHHSTT--HHHHHHHHHHHHHHHHHHHHHH-GGG--

Organism: NCBI:txid2777116

Radius of gyration: 15.33 Å; chains: 1; bounding box: 34×41×38 Å

Foldseek 3Di:
DPDPLVVVLVVLVVLLVVLVVCLVVDPDPVVNLVSQLSNLVSQLSVLVSQLVVLVVDPPNPPVNNVVSVVSNVVSVVSNVCSVCVVPPD

Sequence (89 aa):
MADMDTETLAKIGKEEYDLLRLLPDVDDDVTRLKFELILAEHNVLRCQIALKNVKKEEPGTPRKILFLEDELAQAEKELQVLRNPTNQS

pLDDT: mean 88.95, std 12.69, range [42.03, 97.75]